Protein AF-A0A849QHA7-F1 (afdb_monomer_lite)

Sequence (65 aa):
MLIGLTGTPGTGKTSVSELIKARCGYRVIHLNELIKEERLYSEVDEVRDTLVADIDKVSARVSEL

pLDDT: mean 93.39, std 2.1, range [85.44, 96.5]

Foldseek 3Di:
DDDDQDDDPPPCSVVVQVCCCVPVVDDDDDLQVVCVVVVQADDQDPVVRDTHGNVVSSVVVVVVD

Structure (mmCIF, N/CA/C/O backbone):
data_AF-A0A849QHA7-F1
#
_entry.id   AF-A0A849QHA7-F1
#
loop_
_atom_site.group_PDB
_atom_site.id
_atom_site.type_symbol
_atom_site.label_atom_id
_atom_site.label_alt_id
_atom_site.label_comp_id
_atom_site.label_asym_id
_atom_site.label_entity_id
_atom_site.label_seq_id
_atom_site.pdbx_PDB_ins_code
_atom_site.Cartn_x
_atom_site.Cartn_y
_atom_site.Cartn_z
_atom_site.occupancy
_atom_site.B_iso_or_equiv
_atom_site.auth_seq_id
_atom_site.auth_comp_id
_atom_site.auth_asym_id
_atom_site.auth_atom_id
_atom_site.pdbx_PDB_model_num
ATOM 1 N N . MET A 1 1 ? -16.272 -2.261 6.670 1.00 85.44 1 MET A N 1
ATOM 2 C CA . MET A 1 1 ? -16.333 -1.110 5.741 1.00 85.44 1 MET A CA 1
ATOM 3 C C . MET A 1 1 ? -14.920 -0.825 5.273 1.00 85.44 1 MET A C 1
ATOM 5 O O . MET A 1 1 ? -14.045 -0.753 6.125 1.00 85.44 1 MET A O 1
ATOM 9 N N . LEU A 1 2 ? -14.696 -0.708 3.964 1.00 90.25 2 LEU A N 1
ATOM 10 C CA . LEU A 1 2 ? -13.382 -0.421 3.381 1.00 90.25 2 LEU A CA 1
ATOM 11 C C . LEU A 1 2 ? -13.373 1.015 2.846 1.00 90.25 2 LEU A C 1
ATOM 13 O O . LEU A 1 2 ? -14.353 1.449 2.244 1.00 90.25 2 LEU A O 1
ATOM 17 N N . ILE A 1 3 ? -12.294 1.755 3.104 1.00 92.81 3 ILE A N 1
ATOM 18 C CA . ILE A 1 3 ? -12.156 3.166 2.723 1.00 92.81 3 ILE A CA 1
ATOM 19 C C . ILE A 1 3 ? -10.849 3.334 1.950 1.00 92.81 3 ILE A C 1
ATOM 21 O O . ILE A 1 3 ? -9.781 3.001 2.458 1.00 92.81 3 ILE A O 1
ATOM 25 N N . GLY A 1 4 ? -10.930 3.884 0.739 1.00 93.25 4 GLY A N 1
ATOM 26 C CA . GLY A 1 4 ? -9.758 4.273 -0.041 1.00 93.25 4 GLY A CA 1
ATOM 27 C C . GLY A 1 4 ? -9.340 5.712 0.260 1.00 93.25 4 GLY A C 1
ATOM 28 O O . GLY A 1 4 ? -10.103 6.642 0.007 1.00 93.25 4 GLY A O 1
ATOM 29 N N . LEU A 1 5 ? -8.118 5.909 0.760 1.00 93.50 5 LEU A N 1
ATOM 30 C CA . LEU A 1 5 ? -7.504 7.233 0.910 1.00 93.50 5 LEU A CA 1
ATOM 31 C C . LEU A 1 5 ? -6.638 7.536 -0.320 1.00 93.50 5 LEU A C 1
ATOM 33 O O . LEU A 1 5 ? -5.516 7.048 -0.437 1.00 93.50 5 LEU A O 1
ATOM 37 N N . THR A 1 6 ? -7.160 8.354 -1.234 1.00 93.00 6 THR A N 1
ATOM 38 C CA . THR A 1 6 ? -6.483 8.745 -2.481 1.00 93.00 6 THR A CA 1
ATOM 39 C C . THR A 1 6 ? -6.239 10.255 -2.555 1.00 93.00 6 THR A C 1
ATOM 41 O O . THR A 1 6 ? -6.731 11.028 -1.736 1.00 93.00 6 THR A O 1
ATOM 44 N N . GLY A 1 7 ? -5.403 10.678 -3.499 1.00 92.06 7 GLY A N 1
ATOM 45 C CA . GLY A 1 7 ? -4.978 12.061 -3.691 1.00 92.06 7 GLY A CA 1
ATOM 46 C C . GLY A 1 7 ? -3.541 12.139 -4.194 1.00 92.06 7 GLY A C 1
ATOM 47 O O . GLY A 1 7 ? -2.749 11.215 -3.992 1.00 92.06 7 GLY A O 1
ATOM 48 N N . THR A 1 8 ? -3.176 13.256 -4.813 1.00 91.81 8 THR A N 1
ATOM 49 C CA . THR A 1 8 ? -1.822 13.479 -5.340 1.00 91.81 8 THR A CA 1
ATOM 50 C C . THR A 1 8 ? -0.755 13.445 -4.232 1.00 91.81 8 THR A C 1
ATOM 52 O O . THR A 1 8 ? -1.069 13.638 -3.051 1.00 91.81 8 THR A O 1
ATOM 55 N N . PRO A 1 9 ? 0.513 13.123 -4.544 1.00 87.75 9 PRO A N 1
ATOM 56 C CA . PRO A 1 9 ? 1.598 13.191 -3.564 1.00 87.75 9 PRO A CA 1
ATOM 57 C C . PRO A 1 9 ? 1.647 14.558 -2.862 1.00 87.75 9 PRO A C 1
ATOM 59 O O . PRO A 1 9 ? 1.429 15.587 -3.491 1.00 87.75 9 PRO A O 1
ATOM 62 N N . GLY A 1 10 ? 1.889 14.567 -1.548 1.00 89.19 10 GLY A N 1
ATOM 63 C CA . GLY A 1 10 ? 1.959 15.800 -0.750 1.00 89.19 10 GLY A CA 1
ATOM 64 C C . GLY A 1 10 ? 0.633 16.317 -0.170 1.00 89.19 10 GLY A C 1
ATOM 65 O O . GLY A 1 10 ? 0.666 17.198 0.679 1.00 89.19 10 GLY A O 1
ATOM 66 N N . THR A 1 11 ? -0.529 15.744 -0.510 1.00 92.75 11 THR A N 1
ATOM 67 C CA . THR A 1 11 ? -1.839 16.205 0.016 1.00 92.75 11 THR A CA 1
ATOM 68 C C . THR A 1 11 ? -2.154 15.805 1.467 1.00 92.75 11 THR A C 1
ATOM 70 O O . THR A 1 11 ? -3.270 16.011 1.934 1.00 92.75 11 THR A O 1
ATOM 73 N N . GLY A 1 12 ? -1.206 15.205 2.193 1.00 92.56 12 GLY A N 1
ATOM 74 C CA . GLY A 1 12 ? -1.381 14.870 3.614 1.00 92.56 12 GLY A CA 1
ATOM 75 C C . GLY A 1 12 ? -2.095 13.545 3.917 1.00 92.56 12 GLY A C 1
ATOM 76 O O . GLY A 1 12 ? -2.469 13.313 5.063 1.00 92.56 12 GLY A O 1
ATOM 77 N N . LYS A 1 13 ? -2.256 12.642 2.936 1.00 95.69 13 LYS A N 1
ATOM 78 C CA . LYS A 1 13 ? -2.887 11.315 3.133 1.00 95.69 13 LYS A CA 1
ATOM 79 C C . LYS A 1 13 ? -2.312 10.539 4.324 1.00 95.69 13 LYS A C 1
ATOM 81 O O . LYS A 1 13 ? -3.080 10.040 5.136 1.00 95.69 13 LYS A O 1
ATOM 86 N N . THR A 1 14 ? -0.983 10.482 4.445 1.00 92.12 14 THR A N 1
ATOM 87 C CA . THR A 1 14 ? -0.294 9.794 5.551 1.00 92.12 14 THR A CA 1
ATOM 88 C C . THR A 1 14 ? -0.603 10.443 6.900 1.00 92.12 14 THR A C 1
ATOM 90 O O . THR A 1 14 ? -0.844 9.761 7.887 1.00 92.12 14 THR A O 1
ATOM 93 N N . SER A 1 15 ? -0.673 11.775 6.953 1.00 94.69 15 SER A N 1
ATOM 94 C CA . SER A 1 15 ? -1.041 12.488 8.180 1.00 94.69 15 SER A CA 1
ATOM 95 C C . SER A 1 15 ? -2.481 12.180 8.597 1.00 94.69 15 SER A C 1
ATOM 97 O O . SER A 1 15 ? -2.759 11.971 9.776 1.00 94.69 15 SER A O 1
ATOM 99 N N . VAL A 1 16 ? -3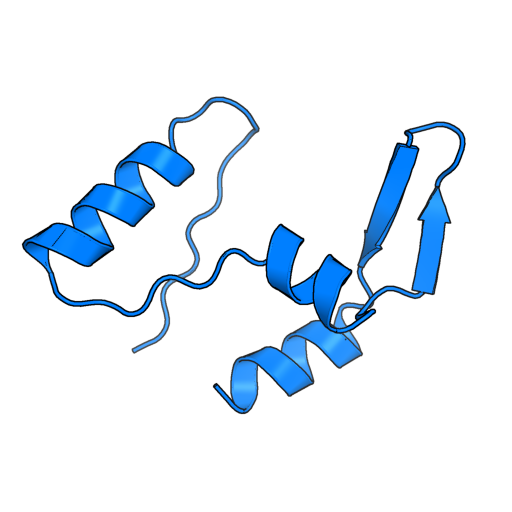.401 12.111 7.631 1.00 94.88 16 VAL A N 1
ATOM 100 C CA . VAL A 1 16 ? -4.806 11.769 7.885 1.00 94.88 16 VAL A CA 1
ATOM 101 C C . VAL A 1 16 ? -4.962 10.304 8.297 1.00 94.88 16 VAL A C 1
ATOM 103 O O . VAL A 1 16 ? -5.737 10.021 9.211 1.00 94.88 16 VAL A O 1
ATOM 106 N N . SER A 1 17 ? -4.224 9.375 7.683 1.00 94.50 17 SER A N 1
ATOM 107 C CA . SER A 1 17 ? -4.307 7.956 8.039 1.00 94.50 17 SER A CA 1
ATOM 108 C C . SER A 1 17 ? -3.904 7.709 9.493 1.00 94.50 17 SER A C 1
ATOM 110 O O . SER A 1 17 ? -4.618 7.000 10.200 1.00 94.50 17 SER A O 1
ATOM 112 N N . GLU A 1 18 ? -2.848 8.363 9.985 1.00 94.12 18 GLU A N 1
ATOM 113 C CA . GLU A 1 18 ? -2.443 8.253 11.394 1.00 94.12 18 GLU A CA 1
ATOM 114 C C . GLU A 1 18 ? -3.510 8.784 12.360 1.00 94.12 18 GLU A C 1
ATOM 116 O O . GLU A 1 18 ? -3.788 8.170 13.392 1.00 94.12 18 GLU A O 1
ATOM 121 N N . LEU A 1 19 ? -4.182 9.886 12.011 1.00 95.19 19 LEU A N 1
ATOM 122 C CA . LEU A 1 19 ? -5.290 10.411 12.814 1.00 95.19 19 LEU A CA 1
ATOM 123 C C . LEU A 1 19 ? -6.481 9.450 12.842 1.00 95.19 19 LEU A C 1
ATOM 125 O O . LEU A 1 19 ? -7.068 9.246 13.904 1.00 95.19 19 LEU A O 1
ATOM 129 N N . ILE A 1 20 ? -6.827 8.849 11.703 1.00 93.81 20 ILE A N 1
ATOM 130 C CA . ILE A 1 20 ? -7.912 7.865 11.603 1.00 93.81 20 ILE A CA 1
ATOM 131 C C . ILE A 1 20 ? -7.582 6.613 12.429 1.00 93.81 20 ILE A C 1
ATOM 133 O O . ILE A 1 20 ? -8.439 6.120 13.167 1.00 93.81 20 ILE A O 1
ATOM 137 N N . LYS A 1 21 ? -6.335 6.135 12.377 1.00 93.81 21 LYS A N 1
ATOM 138 C CA . LYS A 1 21 ? -5.854 5.022 13.206 1.00 93.81 21 LYS A CA 1
ATOM 139 C C . LYS A 1 21 ? -5.989 5.336 14.695 1.00 93.81 21 LYS A C 1
ATOM 141 O O . LYS A 1 21 ? -6.610 4.575 15.431 1.00 93.81 21 LYS A O 1
ATOM 146 N N . ALA A 1 22 ? -5.459 6.482 15.124 1.00 94.25 22 ALA A N 1
ATOM 147 C CA . ALA A 1 22 ? -5.409 6.865 16.533 1.00 94.25 22 ALA A CA 1
ATOM 148 C C . ALA A 1 22 ? -6.782 7.229 17.121 1.00 94.25 22 ALA A C 1
ATOM 150 O O . ALA A 1 22 ? -7.049 6.929 18.281 1.00 94.25 22 ALA A O 1
ATOM 151 N N . ARG A 1 23 ? -7.647 7.900 16.349 1.00 95.50 23 ARG A N 1
ATOM 152 C CA . ARG A 1 23 ? -8.915 8.457 16.859 1.00 95.50 23 ARG A CA 1
ATOM 153 C C . ARG A 1 23 ? -10.134 7.602 16.558 1.00 95.50 23 ARG A C 1
ATOM 155 O O . ARG A 1 23 ? -11.120 7.694 17.280 1.00 95.50 23 ARG A O 1
ATOM 162 N N . CYS A 1 24 ? -10.092 6.816 15.489 1.00 92.81 24 CYS A N 1
ATOM 163 C CA . CYS A 1 24 ? -11.246 6.055 15.022 1.00 92.81 24 CYS A CA 1
ATOM 164 C C . CYS A 1 24 ? -11.026 4.537 15.104 1.00 92.81 24 CYS A C 1
ATOM 166 O O . CYS A 1 24 ? -11.944 3.787 14.787 1.00 92.81 24 CYS A O 1
ATOM 168 N N . GLY A 1 25 ? -9.837 4.080 15.519 1.00 92.00 25 GLY A N 1
ATOM 169 C CA . GLY A 1 25 ? -9.537 2.660 15.728 1.00 92.00 25 GLY A CA 1
ATOM 170 C C . GLY A 1 25 ? -9.484 1.830 14.443 1.00 92.00 25 GLY A C 1
ATOM 171 O O . GLY A 1 25 ? -9.564 0.606 14.502 1.00 92.00 25 GLY A O 1
ATOM 172 N N . TYR A 1 26 ? -9.368 2.470 13.277 1.00 93.69 26 TYR A N 1
ATOM 173 C CA . TYR A 1 26 ? -9.252 1.751 12.012 1.00 93.69 26 TYR A CA 1
ATOM 174 C C . TYR A 1 26 ? -7.864 1.131 11.869 1.00 93.69 26 TYR A C 1
ATOM 176 O O . TYR A 1 26 ? -6.842 1.757 12.162 1.00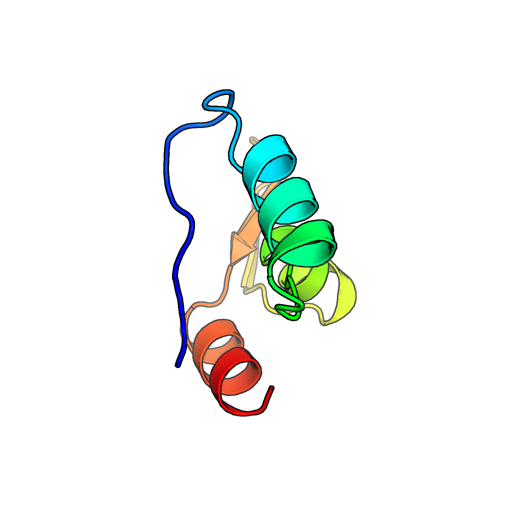 93.69 26 TYR A O 1
ATOM 184 N N . ARG A 1 27 ? -7.828 -0.079 11.312 1.00 92.88 27 ARG A N 1
ATOM 185 C CA . ARG A 1 27 ? -6.598 -0.662 10.781 1.00 92.88 27 ARG A CA 1
ATOM 186 C C . ARG A 1 27 ? -6.210 0.091 9.508 1.00 92.88 27 ARG A C 1
ATOM 188 O O . ARG A 1 27 ? -6.954 0.085 8.533 1.00 92.88 27 ARG A O 1
ATOM 195 N N . VAL A 1 28 ? -5.044 0.730 9.526 1.00 94.31 28 VAL A N 1
ATOM 196 C CA . VAL A 1 28 ? -4.472 1.408 8.357 1.00 94.31 28 VAL A CA 1
ATOM 197 C C . VAL A 1 28 ? -3.521 0.461 7.645 1.00 94.31 28 VAL A C 1
ATOM 199 O O . VAL A 1 28 ? -2.668 -0.154 8.280 1.00 94.31 28 VAL A O 1
ATOM 202 N N . ILE A 1 29 ? -3.682 0.362 6.328 1.00 93.81 29 ILE A N 1
ATOM 203 C CA . ILE A 1 29 ? -2.820 -0.420 5.445 1.00 93.81 29 ILE A CA 1
ATOM 204 C C . ILE A 1 29 ? -2.175 0.557 4.463 1.00 93.81 29 ILE A C 1
ATOM 206 O O . ILE A 1 29 ? -2.870 1.208 3.678 1.00 93.81 29 ILE A O 1
ATOM 210 N N . HIS A 1 30 ? -0.849 0.667 4.498 1.00 93.69 30 HIS A N 1
ATOM 211 C CA . HIS A 1 30 ? -0.099 1.422 3.502 1.00 93.69 30 HIS A CA 1
ATOM 212 C C . HIS A 1 30 ? 0.126 0.545 2.273 1.00 93.69 30 HIS A C 1
ATOM 214 O O . HIS A 1 30 ? 0.970 -0.345 2.275 1.00 93.69 30 HIS A O 1
ATOM 220 N N . LEU A 1 31 ? -0.628 0.811 1.203 1.00 93.31 31 LEU A N 1
ATOM 221 C CA . LEU A 1 31 ? -0.602 -0.022 -0.002 1.00 93.31 31 LEU A CA 1
ATOM 222 C C . LEU A 1 31 ? 0.806 -0.142 -0.612 1.00 93.31 31 LEU A C 1
ATOM 224 O O . LEU A 1 31 ? 1.193 -1.216 -1.053 1.00 93.31 31 LEU A O 1
ATOM 228 N N . ASN A 1 32 ? 1.598 0.934 -0.567 1.00 91.75 32 ASN A N 1
ATOM 229 C CA . ASN A 1 32 ? 2.980 0.931 -1.053 1.00 91.75 32 ASN A CA 1
ATOM 230 C C . ASN A 1 32 ? 3.894 -0.020 -0.266 1.00 91.75 32 ASN A C 1
ATOM 232 O O . ASN A 1 32 ? 4.784 -0.621 -0.860 1.00 91.75 32 ASN A O 1
ATOM 236 N N . GLU A 1 33 ? 3.708 -0.127 1.051 1.00 93.69 33 GLU A N 1
ATOM 237 C CA . GLU A 1 33 ? 4.487 -1.034 1.903 1.00 93.69 33 GLU A CA 1
ATOM 238 C C . GLU A 1 33 ? 4.048 -2.475 1.654 1.00 93.69 33 GLU A C 1
ATOM 240 O O . GLU A 1 33 ? 4.888 -3.312 1.343 1.00 93.69 33 GLU A O 1
ATOM 245 N N . LEU A 1 34 ? 2.734 -2.725 1.631 1.00 95.06 34 LEU A N 1
ATOM 246 C CA . LEU A 1 34 ? 2.161 -4.039 1.326 1.00 95.06 34 LEU A CA 1
ATOM 247 C C . LEU A 1 34 ? 2.669 -4.591 -0.018 1.00 95.06 34 LEU A C 1
ATOM 249 O O . LEU A 1 34 ? 3.111 -5.735 -0.097 1.00 95.06 34 LEU A O 1
ATOM 253 N N . ILE A 1 35 ? 2.655 -3.76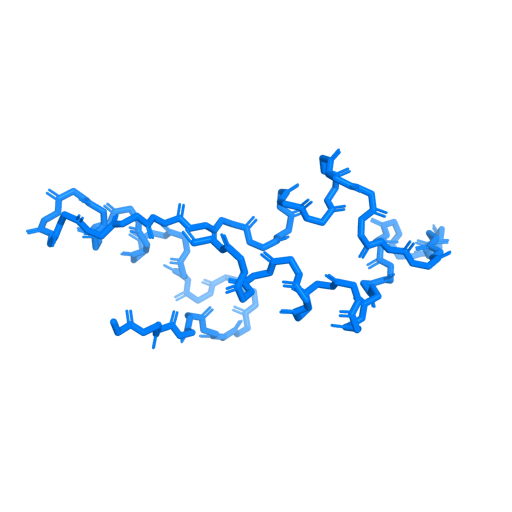4 -1.070 1.00 95.62 35 ILE A N 1
ATOM 254 C CA . ILE A 1 35 ? 3.146 -4.148 -2.403 1.00 95.62 35 ILE A CA 1
ATOM 255 C C . ILE A 1 35 ? 4.632 -4.518 -2.365 1.00 95.62 35 ILE A C 1
ATOM 257 O O . ILE A 1 35 ? 5.041 -5.482 -3.015 1.00 95.62 35 ILE A O 1
ATOM 261 N N . LYS A 1 36 ? 5.443 -3.758 -1.621 1.00 93.62 36 LYS A N 1
ATOM 262 C CA . LYS A 1 36 ? 6.889 -3.982 -1.502 1.00 93.62 36 LYS A CA 1
ATOM 263 C C . LYS A 1 36 ? 7.203 -5.253 -0.718 1.00 93.62 36 LYS A C 1
ATOM 265 O O . LYS A 1 36 ? 7.974 -6.079 -1.202 1.00 93.62 36 LYS A O 1
ATOM 270 N N . GLU A 1 37 ? 6.613 -5.399 0.464 1.00 94.94 37 GLU A N 1
ATOM 271 C CA . GLU A 1 37 ? 6.888 -6.493 1.401 1.00 94.94 37 GLU A CA 1
ATOM 272 C C . GLU A 1 37 ? 6.416 -7.843 0.859 1.00 94.94 37 GLU A C 1
ATOM 274 O O . GLU A 1 37 ? 7.161 -8.821 0.897 1.00 94.94 37 GLU A O 1
ATOM 279 N N . GLU A 1 38 ? 5.213 -7.887 0.283 1.00 95.62 38 GLU A N 1
ATOM 280 C CA . GLU A 1 38 ? 4.626 -9.120 -0.253 1.00 95.62 38 GLU A CA 1
ATOM 281 C C . GLU A 1 38 ? 4.928 -9.338 -1.747 1.00 95.62 38 GLU A C 1
ATOM 283 O O . GLU A 1 38 ? 4.469 -10.307 -2.349 1.00 95.62 38 GLU A O 1
ATOM 288 N N . ARG A 1 39 ? 5.739 -8.460 -2.353 1.00 94.06 39 ARG A N 1
ATOM 289 C CA . ARG A 1 39 ? 6.166 -8.528 -3.763 1.00 94.06 39 ARG A CA 1
ATOM 290 C C . ARG A 1 39 ? 4.988 -8.598 -4.745 1.00 94.06 39 ARG A C 1
ATOM 292 O O . ARG A 1 39 ? 5.003 -9.362 -5.709 1.00 94.06 39 ARG A O 1
ATOM 299 N N . LEU A 1 40 ? 3.976 -7.760 -4.520 1.00 95.94 40 LEU A N 1
ATOM 300 C CA . LEU A 1 40 ? 2.750 -7.670 -5.330 1.00 95.94 40 LEU A CA 1
ATOM 301 C C . LEU A 1 40 ? 2.934 -6.746 -6.551 1.00 95.94 40 LEU A C 1
ATOM 303 O O . LEU A 1 40 ? 2.115 -5.866 -6.820 1.00 95.94 40 LEU A O 1
ATOM 307 N N . TYR A 1 41 ? 4.044 -6.895 -7.268 1.00 95.94 41 TYR A N 1
ATOM 308 C CA . TYR A 1 41 ? 4.390 -6.093 -8.444 1.00 95.94 41 TYR A CA 1
ATOM 309 C C . TYR A 1 41 ? 4.847 -6.993 -9.594 1.00 95.94 41 TYR A C 1
ATOM 311 O O . TYR A 1 41 ? 5.316 -8.111 -9.367 1.00 95.94 41 TYR A O 1
ATOM 319 N N . SER A 1 42 ? 4.673 -6.525 -10.829 1.00 94.56 42 SER A N 1
ATOM 320 C CA . SER A 1 42 ? 5.081 -7.254 -12.038 1.00 94.56 42 SER A CA 1
ATOM 321 C C . SER A 1 42 ? 6.528 -6.956 -12.419 1.00 94.56 42 SER A C 1
ATOM 323 O O . SER A 1 42 ? 7.263 -7.859 -12.813 1.00 94.56 42 SER A O 1
ATOM 325 N N . GLU A 1 43 ? 6.942 -5.700 -12.275 1.00 93.12 43 GLU A N 1
ATOM 326 C CA . GLU A 1 43 ? 8.249 -5.212 -12.707 1.00 93.12 43 GLU A CA 1
ATOM 327 C C . GLU A 1 43 ? 8.721 -4.014 -11.871 1.00 93.12 43 GLU A C 1
ATOM 329 O O . GLU A 1 43 ? 7.958 -3.405 -11.110 1.00 93.12 43 GLU A O 1
ATOM 334 N N . VAL A 1 44 ? 10.008 -3.697 -12.016 1.00 93.38 44 VAL A N 1
ATOM 335 C CA . VAL A 1 44 ? 10.648 -2.510 -11.446 1.00 93.38 44 VAL A CA 1
ATOM 336 C C . VAL A 1 44 ? 10.931 -1.545 -12.593 1.00 93.38 44 VAL A C 1
ATOM 338 O O . VAL A 1 44 ? 11.663 -1.879 -13.521 1.00 93.38 44 VAL A O 1
ATOM 341 N N . ASP A 1 45 ? 10.348 -0.353 -12.531 1.00 92.81 45 ASP A N 1
ATOM 342 C CA . ASP A 1 45 ? 10.662 0.750 -13.435 1.00 92.81 45 ASP A CA 1
ATOM 343 C C . ASP A 1 45 ? 11.948 1.426 -12.940 1.00 92.81 45 ASP A C 1
ATOM 345 O O . ASP A 1 45 ? 11.917 2.259 -12.031 1.00 92.81 45 ASP A O 1
ATOM 349 N N . GLU A 1 46 ? 13.083 1.041 -13.528 1.00 92.81 46 GLU A N 1
ATOM 350 C CA . GLU A 1 46 ? 14.410 1.570 -13.183 1.00 92.81 46 GLU A CA 1
ATOM 351 C C . GLU A 1 46 ? 14.570 3.059 -13.523 1.00 92.81 46 GLU A C 1
ATOM 353 O O . GLU A 1 46 ? 15.338 3.763 -12.871 1.00 92.81 46 GLU A O 1
ATOM 358 N N . VAL A 1 47 ? 13.838 3.568 -14.520 1.00 94.00 47 VAL A N 1
ATOM 359 C CA . VAL A 1 47 ? 13.929 4.978 -14.937 1.00 94.00 47 VAL A CA 1
ATOM 360 C C . VAL A 1 47 ? 13.317 5.882 -13.874 1.00 94.00 47 VAL A C 1
ATOM 362 O O . VAL A 1 47 ? 13.800 6.991 -13.635 1.00 94.00 47 VAL A O 1
ATOM 365 N N . ARG A 1 48 ? 12.235 5.417 -13.247 1.00 89.31 48 ARG A N 1
ATOM 366 C CA . ARG A 1 48 ? 11.512 6.156 -12.206 1.00 89.31 48 ARG A CA 1
ATOM 367 C C . ARG A 1 48 ? 11.876 5.727 -10.790 1.00 89.31 48 ARG A C 1
ATOM 369 O O . ARG A 1 48 ? 11.421 6.383 -9.857 1.00 89.31 48 ARG A O 1
ATOM 376 N N . ASP A 1 49 ? 12.662 4.663 -10.639 1.00 90.56 49 ASP A N 1
ATOM 377 C CA . ASP A 1 49 ? 12.940 3.998 -9.362 1.00 90.56 49 ASP A CA 1
ATOM 378 C C . ASP A 1 49 ? 11.637 3.639 -8.616 1.00 90.56 49 ASP A C 1
ATOM 380 O O . ASP A 1 49 ? 11.425 3.942 -7.438 1.00 90.56 49 ASP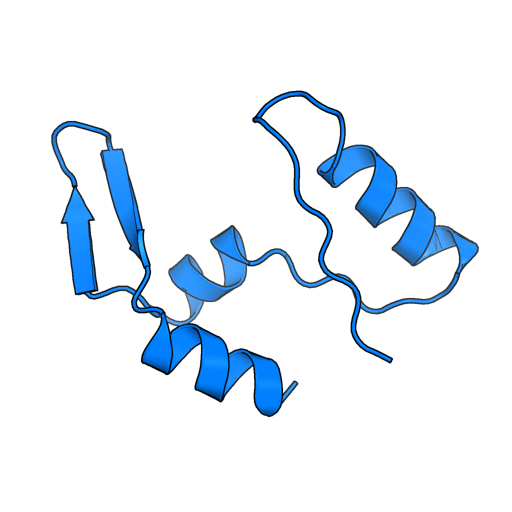 A O 1
ATOM 384 N N . THR A 1 50 ? 10.688 3.042 -9.348 1.00 91.12 50 THR A N 1
ATOM 385 C CA . THR A 1 50 ? 9.358 2.690 -8.822 1.00 91.12 50 THR A CA 1
ATOM 386 C C . THR A 1 50 ? 8.958 1.260 -9.154 1.00 91.12 50 THR A C 1
ATOM 388 O O . THR A 1 50 ? 9.468 0.652 -10.086 1.00 91.12 50 THR A O 1
ATOM 391 N N . LEU A 1 51 ? 8.011 0.715 -8.390 1.00 93.69 51 LEU A N 1
ATOM 392 C CA . LEU A 1 51 ? 7.421 -0.593 -8.661 1.00 93.69 51 LEU A CA 1
ATOM 393 C C . LEU A 1 51 ? 6.134 -0.436 -9.464 1.00 93.69 51 LEU A C 1
ATOM 395 O O . LEU A 1 51 ? 5.285 0.392 -9.116 1.00 93.69 51 LEU A O 1
ATOM 399 N N . VAL A 1 52 ? 5.959 -1.277 -10.480 1.00 95.06 52 VAL A N 1
ATOM 400 C CA . VAL A 1 52 ? 4.701 -1.375 -11.223 1.00 95.06 52 VAL A CA 1
ATOM 401 C C . VAL A 1 52 ? 3.810 -2.392 -10.517 1.00 95.06 52 VAL A C 1
ATOM 403 O O . VAL A 1 52 ? 4.043 -3.599 -10.569 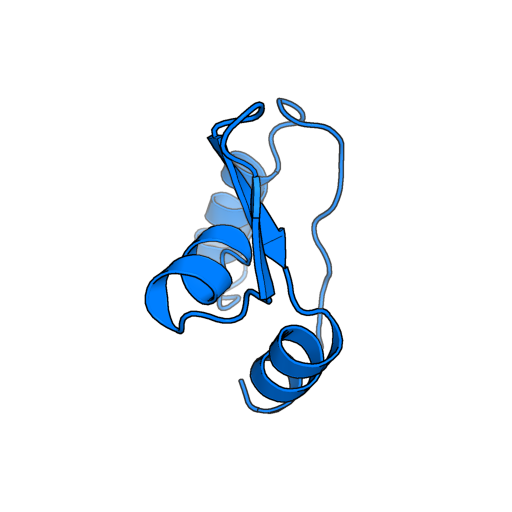1.00 95.06 52 VAL A O 1
ATOM 406 N N . ALA A 1 53 ? 2.814 -1.887 -9.791 1.00 95.19 53 ALA A N 1
ATOM 407 C CA . ALA A 1 53 ? 1.907 -2.712 -9.004 1.00 95.19 53 ALA A CA 1
ATOM 408 C C . ALA A 1 53 ? 1.088 -3.662 -9.892 1.00 95.19 53 ALA A C 1
ATOM 410 O O . ALA A 1 53 ? 0.498 -3.245 -10.889 1.00 95.19 53 ALA A O 1
ATOM 411 N N . ASP A 1 54 ? 1.003 -4.924 -9.478 1.00 96.50 54 ASP A N 1
ATOM 412 C CA . ASP A 1 54 ? 0.158 -5.932 -10.112 1.00 96.50 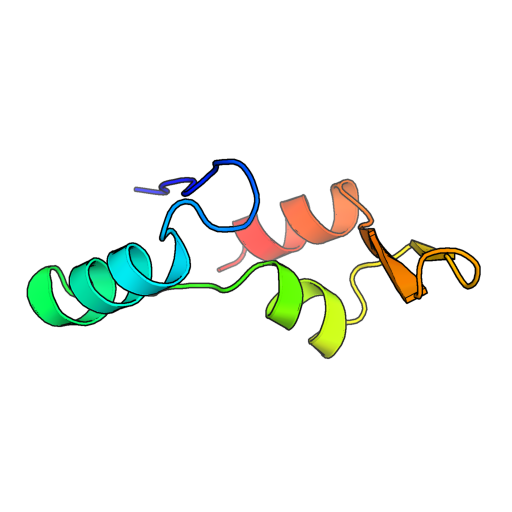54 ASP A CA 1
ATOM 413 C C . ASP A 1 54 ? -1.249 -5.826 -9.508 1.00 96.50 54 ASP A C 1
ATOM 415 O O . ASP A 1 54 ? -1.498 -6.274 -8.387 1.00 96.50 54 ASP A O 1
ATOM 419 N N . ILE A 1 55 ? -2.156 -5.149 -10.221 1.00 95.19 55 ILE A N 1
ATOM 420 C CA . ILE A 1 55 ? -3.480 -4.776 -9.697 1.00 95.19 55 ILE A CA 1
ATOM 421 C C . ILE A 1 55 ? -4.289 -6.010 -9.283 1.00 95.19 55 ILE A C 1
ATOM 423 O O . ILE A 1 55 ? -4.967 -5.962 -8.255 1.00 95.19 55 ILE A O 1
ATOM 427 N N . ASP A 1 56 ? -4.186 -7.115 -10.023 1.00 96.06 56 ASP A N 1
ATOM 428 C CA . ASP A 1 56 ? -4.931 -8.340 -9.728 1.00 96.06 56 ASP A CA 1
ATOM 429 C C . ASP A 1 56 ? -4.441 -8.975 -8.422 1.00 96.06 56 ASP A C 1
ATOM 431 O O . ASP A 1 56 ? -5.246 -9.278 -7.534 1.00 96.06 56 ASP A O 1
ATOM 435 N N . LYS A 1 57 ? -3.117 -9.091 -8.240 1.00 95.81 57 LYS A N 1
ATOM 436 C CA . LYS A 1 57 ? -2.532 -9.594 -6.983 1.00 95.81 57 LYS A CA 1
ATOM 437 C C . LYS A 1 57 ? -2.855 -8.693 -5.798 1.00 95.81 57 LYS A C 1
ATOM 439 O O . LYS A 1 57 ? -3.203 -9.188 -4.726 1.00 95.81 57 LYS A O 1
ATOM 444 N N . VAL A 1 58 ? -2.759 -7.378 -5.985 1.00 95.56 58 VAL A N 1
ATOM 445 C CA . VAL A 1 58 ? -3.072 -6.400 -4.937 1.00 95.56 58 VAL A CA 1
ATOM 446 C C . VAL A 1 58 ? -4.543 -6.486 -4.541 1.00 95.56 58 VAL A C 1
ATOM 448 O O . VAL A 1 58 ? -4.851 -6.525 -3.351 1.00 95.56 58 VAL A O 1
ATOM 451 N N . SER A 1 59 ? -5.453 -6.560 -5.513 1.00 94.38 59 SER A N 1
ATOM 452 C CA . SER A 1 59 ? -6.890 -6.661 -5.253 1.00 94.38 59 SER A CA 1
ATOM 453 C C . SER A 1 59 ? -7.247 -7.954 -4.520 1.00 94.38 59 SER A C 1
ATOM 455 O O . SER A 1 59 ? -8.001 -7.912 -3.543 1.00 94.38 59 SER A O 1
ATOM 457 N N . ALA A 1 60 ? -6.691 -9.091 -4.951 1.00 95.50 60 ALA A N 1
ATOM 458 C CA . ALA A 1 60 ? -6.890 -10.370 -4.274 1.00 95.50 60 ALA A CA 1
ATOM 459 C C . ALA A 1 60 ? -6.412 -10.289 -2.818 1.00 95.50 60 ALA A C 1
ATOM 461 O O . ALA A 1 60 ? -7.178 -10.563 -1.895 1.00 95.50 60 ALA A O 1
ATOM 462 N N . ARG A 1 61 ? -5.194 -9.782 -2.604 1.00 94.75 61 ARG A N 1
ATOM 463 C CA . ARG A 1 61 ? -4.598 -9.693 -1.273 1.00 94.75 61 ARG A CA 1
ATOM 464 C C . ARG A 1 61 ? -5.354 -8.766 -0.323 1.00 94.75 61 ARG A C 1
ATOM 466 O O . ARG A 1 61 ? -5.553 -9.113 0.839 1.00 94.75 61 ARG A O 1
ATOM 473 N N . VAL A 1 62 ? -5.775 -7.593 -0.799 1.00 93.19 62 VAL A N 1
ATOM 474 C CA . VAL A 1 62 ? -6.547 -6.627 0.002 1.00 93.19 62 VAL A CA 1
ATOM 475 C C . VAL A 1 62 ? -7.919 -7.184 0.386 1.00 93.19 62 VAL A C 1
ATOM 477 O O . VAL A 1 62 ? -8.423 -6.853 1.455 1.00 93.19 62 VAL A O 1
ATOM 480 N N . SER A 1 63 ? -8.506 -8.052 -0.441 1.00 91.69 63 SER A N 1
ATOM 481 C CA . SER A 1 63 ? -9.803 -8.680 -0.151 1.00 91.69 63 SER A CA 1
ATOM 482 C C . SER A 1 63 ? -9.735 -9.740 0.956 1.00 91.69 63 SER A C 1
ATOM 484 O O . SER A 1 63 ? -10.767 -10.097 1.519 1.00 91.69 63 SER A O 1
ATOM 486 N N . GLU A 1 64 ? -8.538 -10.230 1.283 1.00 91.94 64 GLU A N 1
ATOM 487 C CA . GLU A 1 64 ? -8.294 -11.223 2.338 1.00 91.94 64 GLU A CA 1
ATOM 488 C C . GLU A 1 64 ? -7.929 -10.595 3.702 1.00 91.94 64 GLU A C 1
ATOM 490 O O . GLU A 1 64 ? -7.732 -11.322 4.678 1.00 91.94 64 GLU A O 1
ATOM 495 N N . LEU A 1 65 ? -7.780 -9.264 3.777 1.00 88.75 65 LEU A N 1
ATOM 496 C CA . LEU A 1 65 ? -7.331 -8.522 4.970 1.00 88.75 65 LEU A CA 1
ATOM 497 C C . LEU A 1 65 ? -8.457 -8.111 5.921 1.00 88.75 65 LEU A C 1
ATOM 499 O O . LEU A 1 65 ? -8.121 -8.006 7.130 1.00 88.75 65 LEU A O 1
#

Secondary structure (DSSP, 8-state):
-------STTSSHHHHHHHHHHHH-PPP--HHHHHHHTT-EEEEETTTTEEEE-HHHHHHHHHT-

Radius of gyration: 13.29 Å; chains: 1; bounding box: 31×27×32 Å